Protein AF-A0A317YM45-F1 (afdb_monomer)

Structure (mmCIF, N/CA/C/O backbone):
data_AF-A0A317YM45-F1
#
_entry.id   AF-A0A317YM45-F1
#
loop_
_atom_site.group_PDB
_atom_site.id
_atom_site.type_symbol
_atom_site.label_atom_id
_atom_site.label_alt_id
_atom_site.label_comp_id
_atom_site.label_asym_id
_atom_site.label_entity_id
_atom_site.label_seq_id
_atom_site.pdbx_PDB_ins_code
_atom_site.Cartn_x
_atom_site.Cartn_y
_atom_site.Cartn_z
_atom_site.occupancy
_atom_site.B_iso_or_equiv
_atom_site.auth_seq_id
_atom_site.auth_comp_id
_atom_site.auth_asym_id
_atom_site.auth_atom_id
_atom_site.pdbx_PDB_model_num
ATOM 1 N N . ASP A 1 1 ? 46.246 -20.621 -44.121 1.00 39.88 1 ASP A N 1
ATOM 2 C CA . ASP A 1 1 ? 45.573 -19.350 -44.435 1.00 39.88 1 ASP A CA 1
ATOM 3 C C . ASP A 1 1 ? 44.090 -19.412 -44.162 1.00 39.88 1 ASP A C 1
ATOM 5 O O . ASP A 1 1 ? 43.441 -20.354 -44.594 1.00 39.88 1 ASP A O 1
ATOM 9 N N . GLY A 1 2 ? 43.583 -18.380 -43.485 1.00 44.31 2 GLY A N 1
ATOM 10 C CA . GLY A 1 2 ? 42.220 -17.898 -43.707 1.00 44.31 2 GLY A CA 1
ATOM 11 C C . GLY A 1 2 ? 41.174 -18.292 -42.673 1.00 44.31 2 GLY A C 1
ATOM 12 O O . GLY A 1 2 ? 40.315 -19.118 -42.949 1.00 44.31 2 GLY A O 1
ATOM 13 N N . ASN A 1 3 ? 41.213 -17.629 -41.517 1.00 46.03 3 ASN A N 1
ATOM 14 C CA . ASN A 1 3 ? 40.095 -17.505 -40.583 1.00 46.03 3 ASN A CA 1
ATOM 15 C C . ASN A 1 3 ? 38.780 -17.161 -41.306 1.00 46.03 3 ASN A C 1
ATOM 17 O O . ASN A 1 3 ? 38.717 -16.160 -42.016 1.00 46.03 3 ASN A O 1
ATOM 21 N N . ASN A 1 4 ? 37.710 -17.900 -41.016 1.00 44.69 4 ASN A N 1
ATOM 22 C CA . ASN A 1 4 ? 36.353 -17.363 -41.084 1.00 44.69 4 ASN A CA 1
ATOM 23 C C . ASN A 1 4 ? 35.598 -17.779 -39.818 1.00 44.69 4 ASN A C 1
ATOM 25 O O . ASN A 1 4 ? 34.786 -18.700 -39.815 1.00 44.69 4 ASN A O 1
ATOM 29 N N . LEU A 1 5 ? 35.951 -17.115 -38.715 1.00 51.38 5 LEU A N 1
ATOM 30 C CA . LEU A 1 5 ? 35.090 -17.001 -37.546 1.00 51.38 5 LEU A CA 1
ATOM 31 C C . LEU A 1 5 ? 33.906 -16.148 -38.000 1.00 51.38 5 LEU A C 1
ATOM 33 O O . LEU A 1 5 ? 33.996 -14.920 -38.006 1.00 51.38 5 LEU A O 1
ATOM 37 N N . THR A 1 6 ? 32.834 -16.790 -38.462 1.00 54.09 6 THR A N 1
ATOM 38 C CA . THR A 1 6 ? 31.566 -16.117 -38.734 1.00 54.09 6 THR A CA 1
ATOM 39 C C . THR A 1 6 ? 31.027 -15.601 -37.408 1.00 54.09 6 THR A C 1
ATOM 41 O O . THR A 1 6 ? 30.340 -16.317 -36.692 1.00 54.09 6 THR A O 1
ATOM 44 N N . VAL A 1 7 ? 31.475 -14.397 -37.058 1.00 49.22 7 VAL A N 1
ATOM 45 C CA . VAL A 1 7 ? 30.759 -13.326 -36.371 1.00 49.22 7 VAL A CA 1
ATOM 46 C C . VAL A 1 7 ? 29.496 -13.824 -35.660 1.00 49.22 7 VAL A C 1
ATOM 48 O O . VAL A 1 7 ? 28.383 -13.710 -36.166 1.00 49.22 7 VAL A O 1
ATOM 51 N N . ASP A 1 8 ? 29.696 -14.372 -34.466 1.00 50.00 8 ASP A N 1
ATOM 52 C CA . ASP A 1 8 ? 28.675 -14.416 -33.428 1.00 50.00 8 ASP A CA 1
ATOM 53 C C . ASP A 1 8 ? 28.586 -12.992 -32.865 1.00 50.00 8 ASP A C 1
ATOM 55 O O . ASP A 1 8 ? 29.306 -12.618 -31.937 1.00 50.00 8 ASP A O 1
ATOM 59 N N . GLN A 1 9 ? 27.806 -12.128 -33.524 1.00 51.19 9 GLN A N 1
ATOM 60 C CA . GLN A 1 9 ? 27.378 -10.883 -32.890 1.00 51.19 9 GLN A CA 1
ATOM 61 C C . GLN A 1 9 ? 26.348 -11.269 -31.839 1.00 51.19 9 GLN A C 1
ATOM 63 O O . GLN A 1 9 ? 25.144 -11.247 -32.095 1.00 51.19 9 GLN A O 1
ATOM 68 N N . GLY A 1 10 ? 26.851 -11.654 -30.667 1.00 49.34 10 GLY A N 1
ATOM 69 C CA . GLY A 1 10 ? 26.056 -11.774 -29.462 1.00 49.34 10 GLY A CA 1
ATOM 70 C C . GLY A 1 10 ? 25.264 -10.485 -29.289 1.00 49.34 10 GLY A C 1
ATOM 71 O O . GLY A 1 10 ? 25.823 -9.413 -29.056 1.00 49.34 10 GLY A O 1
ATOM 72 N N . PHE A 1 11 ? 23.951 -10.586 -29.461 1.00 53.84 11 PHE A N 1
ATOM 73 C CA . PHE A 1 11 ? 23.022 -9.552 -29.053 1.00 53.84 11 PHE A CA 1
ATOM 74 C C . PHE A 1 11 ? 23.164 -9.433 -27.536 1.00 53.84 11 PHE A C 1
ATOM 76 O O . PHE A 1 11 ? 22.633 -10.256 -26.793 1.00 53.84 11 PHE A O 1
ATOM 83 N N . TYR A 1 12 ? 23.926 -8.449 -27.063 1.00 49.62 12 TYR A N 1
ATOM 84 C CA . TYR A 1 12 ? 23.898 -8.069 -25.657 1.00 49.62 12 TYR A CA 1
ATOM 85 C C . TYR A 1 12 ? 22.518 -7.470 -25.395 1.00 49.62 12 TYR A C 1
ATOM 87 O O . TYR A 1 12 ? 22.285 -6.281 -25.599 1.00 49.62 12 TYR A O 1
ATOM 95 N N . GLN A 1 13 ? 21.576 -8.325 -25.015 1.00 48.12 13 GLN A N 1
ATOM 96 C CA . GLN A 1 13 ? 20.293 -7.920 -24.479 1.00 48.12 13 GLN A CA 1
ATOM 97 C C . GLN A 1 13 ? 20.598 -7.306 -23.111 1.00 48.12 13 GLN A C 1
ATOM 99 O O . GLN A 1 13 ? 20.762 -8.013 -22.122 1.00 48.12 13 GLN A O 1
ATOM 104 N N . THR A 1 14 ? 20.815 -5.991 -23.074 1.00 58.44 14 THR A N 1
ATOM 105 C CA . THR A 1 14 ? 20.962 -5.256 -21.819 1.00 58.44 14 THR A CA 1
ATOM 106 C C . THR A 1 14 ? 19.612 -5.323 -21.119 1.00 58.44 14 THR A C 1
ATOM 108 O O . THR A 1 14 ? 18.699 -4.578 -21.476 1.00 58.44 14 THR A O 1
ATOM 111 N N . GLU A 1 15 ? 19.443 -6.278 -20.205 1.00 72.12 15 GLU A N 1
ATOM 112 C CA . GLU A 1 15 ? 18.242 -6.336 -19.380 1.00 72.12 15 GLU A CA 1
ATOM 113 C C . GLU A 1 15 ? 18.143 -5.025 -18.601 1.00 72.12 15 GLU A C 1
ATOM 115 O O . GLU A 1 15 ? 19.091 -4.608 -17.933 1.00 72.12 15 GLU A O 1
ATOM 120 N N . THR A 1 16 ? 17.020 -4.328 -18.762 1.00 77.94 16 THR A N 1
ATOM 121 C CA . THR A 1 16 ? 16.709 -3.145 -17.962 1.00 77.94 16 THR A CA 1
ATOM 122 C C . THR A 1 16 ? 16.707 -3.562 -16.492 1.00 77.94 16 THR A C 1
ATOM 124 O O . THR A 1 16 ? 16.095 -4.592 -16.191 1.00 77.94 16 THR A O 1
ATOM 127 N N . PRO A 1 17 ? 17.356 -2.807 -15.588 1.00 89.50 17 PRO A N 1
ATOM 128 C CA . PRO A 1 17 ? 17.271 -3.085 -14.164 1.00 89.50 17 PRO A CA 1
ATOM 129 C C . PRO A 1 17 ? 15.812 -3.172 -13.711 1.00 89.50 17 PRO A C 1
ATOM 131 O O . PRO A 1 17 ? 14.924 -2.511 -14.261 1.00 89.50 17 PRO A O 1
ATOM 134 N N . THR A 1 18 ? 15.571 -4.024 -12.723 1.00 95.00 18 THR A N 1
ATOM 135 C CA . THR A 1 18 ? 14.247 -4.211 -12.142 1.00 95.00 18 THR A CA 1
ATOM 136 C C . THR A 1 18 ? 14.325 -4.190 -10.630 1.00 95.00 18 THR A C 1
ATOM 138 O O . THR A 1 18 ? 15.263 -4.768 -10.080 1.00 95.00 18 THR A O 1
ATOM 141 N N . HIS A 1 19 ? 13.300 -3.638 -9.992 1.00 97.19 19 HIS A N 1
ATOM 142 C CA . HIS A 1 19 ? 13.205 -3.473 -8.543 1.00 97.19 19 HIS A CA 1
ATOM 143 C C . HIS A 1 19 ? 11.857 -3.982 -8.034 1.00 97.19 19 HIS A C 1
ATOM 145 O O . HIS A 1 19 ? 10.906 -4.148 -8.807 1.00 97.19 19 HIS A O 1
ATOM 151 N N . ASN A 1 20 ? 11.778 -4.268 -6.741 1.00 97.69 20 ASN A N 1
ATOM 152 C CA . ASN A 1 20 ? 10.534 -4.637 -6.081 1.00 97.69 20 ASN A CA 1
ATOM 153 C C . ASN A 1 20 ? 9.846 -3.395 -5.513 1.00 97.69 20 ASN A C 1
ATOM 155 O O . ASN A 1 20 ? 10.515 -2.494 -5.011 1.00 97.69 20 ASN A O 1
ATOM 159 N N . VAL A 1 21 ? 8.516 -3.366 -5.577 1.00 97.81 21 VAL A N 1
ATOM 160 C CA . VAL A 1 21 ? 7.711 -2.252 -5.066 1.00 97.81 21 VAL A CA 1
ATOM 161 C C . VAL A 1 21 ? 6.545 -2.768 -4.236 1.00 97.81 21 VAL A C 1
ATOM 163 O O . VAL A 1 21 ? 5.813 -3.655 -4.689 1.00 97.81 21 VAL A O 1
ATOM 166 N N . GLY A 1 22 ? 6.337 -2.197 -3.055 1.00 93.69 22 GLY A N 1
ATOM 167 C CA . GLY A 1 22 ? 5.132 -2.434 -2.270 1.00 93.69 22 GLY A CA 1
ATOM 168 C C . GLY A 1 22 ? 5.271 -2.035 -0.808 1.00 93.69 22 GLY A C 1
ATOM 169 O O . GLY A 1 22 ? 6.086 -1.184 -0.483 1.00 93.69 22 GLY A O 1
ATOM 170 N N . ASP A 1 23 ? 4.449 -2.657 0.030 1.00 93.88 23 ASP A N 1
ATOM 171 C CA . ASP A 1 23 ? 4.820 -3.328 1.286 1.00 93.88 23 ASP A CA 1
ATOM 172 C C . ASP A 1 23 ? 3.513 -3.708 1.994 1.00 93.88 23 ASP A C 1
ATOM 174 O O . ASP A 1 23 ? 3.204 -4.898 2.093 1.00 93.88 23 ASP A O 1
ATOM 178 N N . LYS A 1 24 ? 2.664 -2.735 2.367 1.00 98.12 24 LYS A N 1
ATOM 179 C CA . LYS A 1 24 ? 1.554 -2.993 3.297 1.00 98.12 24 LYS A CA 1
ATOM 180 C C . LYS A 1 24 ? 0.275 -2.170 3.087 1.00 98.12 24 LYS A C 1
ATOM 182 O O . LYS A 1 24 ? 0.266 -0.980 2.790 1.00 98.12 24 LYS A O 1
ATOM 187 N N . VAL A 1 25 ? -0.859 -2.817 3.353 1.00 98.75 25 VAL A N 1
ATOM 188 C CA . VAL A 1 25 ? -2.162 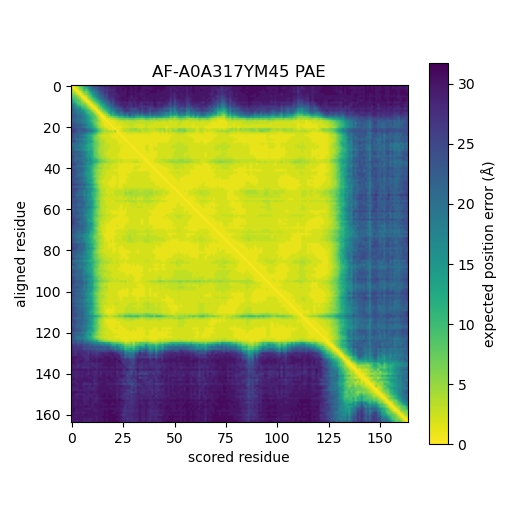-2.184 3.601 1.00 98.75 25 VAL A CA 1
ATOM 189 C C . VAL A 1 25 ? -2.612 -2.533 5.015 1.00 98.75 25 VAL A C 1
ATOM 191 O O . VAL A 1 25 ? -2.616 -3.711 5.383 1.00 98.75 25 VAL A O 1
ATOM 194 N N . TRP A 1 26 ? -2.997 -1.545 5.824 1.00 98.75 26 TRP A N 1
ATOM 195 C CA . TRP A 1 26 ? -3.305 -1.772 7.242 1.00 98.75 26 TRP A CA 1
ATOM 196 C C . TRP A 1 26 ? -4.558 -1.053 7.738 1.00 98.75 26 TRP A C 1
ATOM 198 O O . TRP A 1 26 ? -5.020 -0.075 7.149 1.00 98.75 26 TRP A O 1
ATOM 208 N N . GLU A 1 27 ? -5.118 -1.588 8.824 1.00 98.44 27 GLU A N 1
ATOM 209 C CA . GLU A 1 27 ? -6.204 -0.973 9.572 1.00 98.44 27 GLU A CA 1
ATOM 210 C C . GLU A 1 27 ? -5.621 -0.031 10.622 1.00 98.44 27 GLU A C 1
ATOM 212 O O . GLU A 1 27 ? -5.135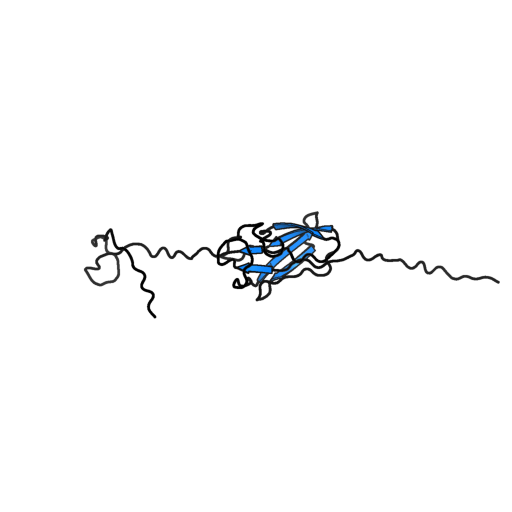 -0.473 11.660 1.00 98.44 27 GLU A O 1
ATOM 217 N N . ASP A 1 28 ? -5.692 1.260 10.328 1.00 98.44 28 ASP A N 1
ATOM 218 C CA . ASP A 1 28 ? -5.334 2.351 11.221 1.00 98.44 28 ASP A CA 1
ATOM 219 C C . ASP A 1 28 ? -6.409 2.470 12.317 1.00 98.44 28 ASP A C 1
ATOM 221 O O . ASP A 1 28 ? -7.543 2.912 12.090 1.00 98.44 28 ASP A O 1
ATOM 225 N N . LEU A 1 29 ? -6.079 1.990 13.513 1.00 96.56 29 LEU A N 1
ATOM 226 C CA . LEU A 1 29 ? -7.014 1.874 14.629 1.00 96.56 29 LEU A CA 1
ATOM 227 C C . LEU A 1 29 ? -7.189 3.200 15.365 1.00 96.56 29 LEU A C 1
ATOM 229 O O . LEU A 1 29 ? -8.222 3.413 16.012 1.00 96.56 29 LEU A O 1
ATOM 233 N N . ASN A 1 30 ? -6.182 4.070 15.307 1.00 96.19 30 ASN A N 1
ATOM 234 C CA . ASN A 1 30 ? -6.146 5.325 16.050 1.00 96.19 30 ASN A CA 1
ATOM 235 C C . ASN A 1 30 ? -6.395 6.563 15.152 1.00 96.19 30 ASN A C 1
ATOM 237 O O . ASN A 1 30 ? -6.655 7.652 15.673 1.00 96.19 30 ASN A O 1
ATOM 241 N N . LYS A 1 31 ? -6.445 6.361 13.830 1.00 97.31 31 LYS A N 1
ATOM 242 C CA . LYS A 1 31 ? -6.666 7.337 12.753 1.00 97.31 31 LYS A CA 1
ATOM 243 C C . LYS A 1 31 ? -5.557 8.381 12.607 1.00 97.31 31 LYS A C 1
ATOM 245 O O . LYS A 1 31 ? -5.834 9.506 12.164 1.00 97.31 31 LYS A O 1
ATOM 250 N N . ASP A 1 32 ? -4.336 8.065 13.021 1.00 98.00 32 ASP A N 1
ATOM 251 C CA . ASP A 1 32 ? -3.214 9.003 12.973 1.00 98.00 32 ASP A CA 1
ATOM 252 C C . ASP A 1 32 ? -2.415 8.956 11.663 1.00 98.00 32 ASP A C 1
ATOM 254 O O . ASP A 1 32 ? -1.611 9.854 11.415 1.00 98.00 32 ASP A O 1
ATOM 258 N N . GLY A 1 33 ? -2.695 7.985 10.790 1.00 98.25 33 GLY A N 1
ATOM 259 C CA . GLY A 1 33 ? -2.039 7.815 9.498 1.00 98.25 33 GLY A CA 1
ATOM 260 C C . GLY A 1 33 ? -0.631 7.232 9.560 1.00 98.25 33 GLY A C 1
ATOM 261 O O . GLY A 1 33 ? 0.084 7.291 8.557 1.00 98.25 33 GLY A O 1
ATOM 262 N N . ILE A 1 34 ? -0.235 6.690 10.711 1.00 98.50 34 ILE A N 1
ATOM 263 C CA . ILE A 1 34 ? 1.052 6.053 10.964 1.00 98.50 34 ILE A CA 1
ATOM 264 C C . ILE A 1 34 ? 0.805 4.568 11.207 1.00 98.50 34 ILE A C 1
ATOM 266 O O . ILE A 1 34 ? -0.135 4.167 11.876 1.00 98.50 34 ILE A O 1
ATOM 270 N N . GLN A 1 35 ? 1.671 3.730 10.658 1.00 98.00 35 GLN A N 1
ATOM 271 C CA . GLN A 1 35 ? 1.605 2.297 10.851 1.00 98.00 35 GLN A CA 1
ATOM 272 C C . GLN A 1 35 ? 2.162 1.894 12.224 1.00 98.00 35 GLN A C 1
ATOM 274 O O . GLN A 1 35 ? 3.379 1.787 12.413 1.00 98.00 35 GLN A O 1
ATOM 279 N N . ASP A 1 36 ? 1.267 1.608 13.168 1.00 98.12 36 ASP A N 1
ATOM 280 C CA . ASP A 1 36 ? 1.630 1.180 14.518 1.00 98.12 36 ASP A CA 1
ATOM 281 C C . ASP A 1 36 ? 1.797 -0.347 14.649 1.00 98.12 36 ASP A C 1
ATOM 283 O O . ASP A 1 36 ? 1.221 -1.159 13.922 1.00 98.12 36 ASP A O 1
ATOM 287 N N . GLN A 1 37 ? 2.574 -0.786 15.647 1.00 95.56 37 GLN A N 1
ATOM 288 C CA . GLN A 1 37 ? 2.885 -2.209 15.859 1.00 95.56 37 GLN A CA 1
ATOM 289 C C . GLN A 1 37 ? 1.646 -3.075 16.165 1.00 95.56 37 GLN A C 1
ATOM 291 O O . GLN A 1 37 ? 1.643 -4.278 15.897 1.00 95.56 37 GLN A O 1
ATOM 296 N N . ASN A 1 38 ? 0.616 -2.492 16.777 1.00 94.00 38 ASN A N 1
ATOM 297 C CA . ASN A 1 38 ? -0.623 -3.175 17.156 1.00 94.00 38 ASN A CA 1
ATOM 298 C C . ASN A 1 38 ? -1.715 -3.098 16.081 1.00 94.00 38 ASN A C 1
ATOM 300 O O . ASN A 1 38 ? -2.833 -3.552 16.335 1.00 94.00 38 ASN A O 1
ATOM 304 N N . GLU A 1 39 ? -1.412 -2.536 14.914 1.00 97.88 39 GLU A N 1
ATOM 305 C CA . GLU A 1 39 ? -2.378 -2.363 13.840 1.00 97.88 39 GLU A CA 1
ATOM 306 C C . GLU A 1 39 ? -2.332 -3.529 12.853 1.00 97.88 39 GLU A C 1
ATOM 308 O O . GLU A 1 39 ? -1.268 -3.859 12.307 1.00 97.88 39 GLU A O 1
ATOM 313 N N . PRO A 1 40 ? -3.471 -4.211 12.636 1.00 97.81 40 PRO A N 1
ATOM 314 C CA . PRO A 1 40 ? -3.508 -5.372 11.770 1.00 97.81 40 PRO A CA 1
ATOM 315 C C . PRO A 1 40 ? -3.437 -4.954 10.300 1.00 97.81 40 PRO A C 1
ATOM 317 O O . PRO A 1 40 ? -3.884 -3.880 9.908 1.00 97.81 40 PRO A O 1
ATOM 320 N N . GLY A 1 41 ? -2.903 -5.838 9.461 1.00 98.25 41 GLY A N 1
ATOM 321 C CA . GLY A 1 41 ? -3.029 -5.689 8.016 1.00 98.25 41 GLY A CA 1
ATOM 322 C C . GLY A 1 41 ? -4.452 -5.954 7.526 1.00 98.25 41 GLY A C 1
ATOM 323 O O . GLY A 1 41 ? -5.215 -6.665 8.183 1.00 98.25 41 GLY A O 1
ATOM 324 N N . ILE A 1 42 ? -4.793 -5.424 6.352 1.00 98.44 42 ILE A N 1
ATOM 325 C CA . ILE A 1 42 ? -6.078 -5.693 5.696 1.00 98.44 42 ILE A CA 1
ATOM 326 C C . ILE A 1 42 ? -5.847 -6.639 4.525 1.00 98.44 42 ILE A C 1
ATOM 328 O O . ILE A 1 42 ? -5.155 -6.304 3.564 1.00 98.44 42 ILE A O 1
ATOM 332 N N . ALA A 1 43 ? -6.455 -7.816 4.602 1.00 98.44 43 ALA A N 1
ATOM 333 C CA . ALA A 1 43 ? -6.376 -8.834 3.567 1.00 98.44 43 ALA A CA 1
ATOM 334 C C . ALA A 1 43 ? -7.314 -8.556 2.392 1.00 98.44 43 ALA A C 1
ATOM 336 O O . ALA A 1 43 ? -8.341 -7.892 2.537 1.00 98.44 43 ALA A O 1
ATOM 337 N N . ASN A 1 44 ? -7.014 -9.174 1.251 1.00 98.25 44 ASN A N 1
ATOM 338 C CA . ASN A 1 44 ? -7.852 -9.161 0.054 1.00 98.25 44 ASN A CA 1
ATOM 339 C C . ASN A 1 44 ? -8.067 -7.776 -0.583 1.00 98.25 44 ASN A C 1
ATOM 341 O O . ASN A 1 44 ? -9.013 -7.588 -1.346 1.00 98.25 44 ASN A O 1
ATOM 345 N N . VAL A 1 45 ? -7.178 -6.819 -0.320 1.00 98.62 45 VAL A N 1
ATOM 346 C CA . VAL A 1 45 ? -7.197 -5.496 -0.951 1.00 98.62 45 VAL A CA 1
ATOM 347 C C . VAL A 1 45 ? -6.521 -5.580 -2.307 1.00 98.62 45 VAL A C 1
ATOM 349 O O . VAL A 1 45 ? -5.385 -6.043 -2.414 1.00 98.62 45 VAL A O 1
ATOM 352 N N . LYS A 1 46 ? -7.216 -5.146 -3.359 1.00 98.75 46 LYS A N 1
ATOM 353 C CA . LYS A 1 46 ? -6.648 -5.090 -4.703 1.00 98.75 46 LYS A CA 1
ATOM 354 C C . LYS A 1 46 ? -5.713 -3.890 -4.828 1.00 98.75 46 LYS A C 1
ATOM 356 O O . LYS A 1 46 ? -6.114 -2.754 -4.583 1.00 98.75 46 LYS A O 1
ATOM 361 N N . VAL A 1 47 ? -4.497 -4.150 -5.294 1.00 98.75 47 VAL A N 1
ATOM 362 C CA . VAL A 1 47 ? -3.487 -3.137 -5.602 1.00 98.75 47 VAL A CA 1
ATOM 363 C C . VAL A 1 47 ? -3.137 -3.231 -7.081 1.00 98.75 47 VAL A C 1
ATOM 365 O O . VAL A 1 47 ? -2.862 -4.318 -7.590 1.00 98.75 47 VAL A O 1
ATOM 368 N N . THR A 1 48 ? -3.179 -2.110 -7.793 1.00 98.81 48 THR A N 1
ATOM 369 C CA . THR A 1 48 ? -2.983 -2.052 -9.248 1.00 98.81 48 THR A CA 1
ATOM 370 C C . THR A 1 48 ? -1.779 -1.183 -9.575 1.00 98.81 48 THR A C 1
ATOM 372 O O . THR A 1 48 ? -1.726 -0.037 -9.145 1.00 98.81 48 THR A O 1
ATOM 375 N N . LEU A 1 49 ? -0.846 -1.710 -10.368 1.00 98.75 49 LEU A N 1
ATOM 376 C CA . LEU A 1 49 ? 0.285 -0.958 -10.907 1.00 98.75 49 LEU A CA 1
ATOM 377 C C . LEU A 1 49 ? -0.038 -0.525 -12.340 1.00 98.75 49 LEU A C 1
ATOM 379 O O . LEU A 1 49 ? -0.365 -1.366 -13.186 1.00 98.75 49 LEU A O 1
ATOM 383 N N . LYS A 1 50 ? 0.066 0.773 -12.621 1.00 98.75 50 LYS A N 1
ATOM 384 C CA . LYS A 1 50 ? -0.135 1.360 -13.950 1.00 98.75 50 LYS A CA 1
ATOM 385 C C . LYS A 1 50 ? 1.127 2.045 -14.445 1.00 98.75 50 LYS A C 1
ATOM 387 O O . LYS A 1 50 ? 1.814 2.679 -13.652 1.00 98.75 50 LYS A O 1
ATOM 392 N N . ASP A 1 51 ? 1.416 1.927 -15.735 1.00 98.06 51 ASP A N 1
ATOM 393 C CA . ASP A 1 51 ? 2.500 2.679 -16.377 1.00 98.06 51 ASP A CA 1
ATOM 394 C C . ASP A 1 51 ? 2.155 4.176 -16.514 1.00 98.06 51 ASP A C 1
ATOM 396 O O . ASP A 1 51 ? 1.047 4.614 -16.187 1.00 98.06 51 ASP A O 1
ATOM 400 N N . ALA A 1 52 ? 3.109 4.970 -17.004 1.00 96.25 52 ALA A N 1
ATOM 401 C CA . ALA A 1 52 ? 2.948 6.409 -17.227 1.00 96.25 52 ALA A CA 1
ATOM 402 C C . ALA A 1 52 ? 1.818 6.777 -18.214 1.00 96.25 52 ALA A C 1
ATOM 404 O O . ALA A 1 52 ? 1.284 7.885 -18.150 1.00 96.25 52 ALA A O 1
ATOM 405 N N . ASP A 1 53 ? 1.426 5.855 -19.099 1.00 97.06 53 ASP A N 1
ATOM 406 C CA . ASP A 1 53 ? 0.312 6.032 -20.039 1.00 97.06 53 ASP A CA 1
ATOM 407 C C . ASP A 1 53 ? -1.047 5.655 -19.408 1.00 97.06 53 ASP A C 1
ATOM 409 O O . ASP A 1 53 ? -2.103 5.834 -20.023 1.00 97.06 53 ASP A O 1
ATOM 413 N N . GLY A 1 54 ? -1.043 5.150 -18.170 1.00 96.81 54 GLY A N 1
ATOM 414 C CA . GLY A 1 54 ? -2.225 4.730 -17.424 1.00 96.81 54 GLY A CA 1
ATOM 415 C C . GLY A 1 54 ? -2.691 3.304 -17.732 1.00 96.81 54 GLY A C 1
ATOM 416 O O . GLY A 1 54 ? -3.777 2.913 -17.287 1.00 96.81 54 GLY A O 1
ATOM 417 N N . ASN A 1 55 ? -1.909 2.508 -18.467 1.00 98.19 55 ASN A N 1
ATOM 418 C CA . ASN A 1 55 ? -2.236 1.108 -18.722 1.00 98.19 55 ASN A CA 1
ATOM 419 C C . ASN A 1 55 ? -1.918 0.261 -17.493 1.00 98.19 55 ASN A C 1
ATOM 421 O O . ASN A 1 55 ? -0.885 0.435 -16.854 1.00 98.19 55 ASN A O 1
ATOM 425 N N . VAL A 1 56 ? -2.780 -0.709 -17.190 1.00 98.44 56 VAL A N 1
ATOM 426 C CA . VAL A 1 56 ? -2.517 -1.677 -16.118 1.00 98.44 56 VAL A CA 1
ATOM 427 C C . VAL A 1 56 ? -1.388 -2.611 -16.543 1.00 98.44 56 VAL A C 1
ATOM 429 O O . VAL A 1 56 ? -1.518 -3.336 -17.529 1.00 98.44 56 VAL A O 1
ATOM 432 N N . VAL A 1 57 ? -0.309 -2.609 -15.766 1.00 97.75 57 VAL A N 1
ATOM 433 C CA . VAL A 1 57 ? 0.868 -3.462 -15.968 1.00 97.75 57 VAL A CA 1
ATOM 434 C C . VAL A 1 57 ? 0.750 -4.737 -15.143 1.00 97.75 57 VAL A C 1
ATOM 436 O O . VAL A 1 57 ? 1.046 -5.821 -15.641 1.00 97.75 57 VAL A O 1
ATOM 439 N N . ASP A 1 58 ? 0.294 -4.618 -13.894 1.00 98.38 58 ASP A N 1
ATOM 440 C CA . ASP A 1 58 ? 0.119 -5.754 -12.991 1.00 98.38 58 ASP A CA 1
ATOM 441 C C . ASP A 1 58 ? -0.945 -5.461 -11.916 1.00 98.38 58 ASP A C 1
ATOM 443 O O . ASP A 1 58 ? -1.367 -4.322 -11.692 1.00 98.38 58 ASP A O 1
ATOM 447 N N . THR A 1 59 ? -1.415 -6.505 -11.243 1.00 98.38 59 THR A N 1
ATOM 448 C CA . THR A 1 59 ? -2.333 -6.428 -10.105 1.00 98.38 59 THR A CA 1
ATOM 449 C C . THR A 1 59 ? -1.923 -7.432 -9.032 1.00 98.38 59 THR A C 1
ATOM 451 O O . THR A 1 59 ? -1.557 -8.574 -9.319 1.00 98.38 59 THR A O 1
ATOM 454 N N . ARG A 1 60 ? -2.020 -7.018 -7.770 1.00 98.31 60 ARG A N 1
ATOM 455 C CA . ARG A 1 60 ? -1.833 -7.864 -6.592 1.00 98.31 60 ARG A CA 1
ATOM 456 C C . ARG A 1 60 ? -3.039 -7.776 -5.671 1.00 98.31 60 ARG A C 1
ATOM 458 O O . ARG A 1 60 ? -3.869 -6.876 -5.779 1.00 98.31 60 ARG A O 1
ATOM 465 N N . THR A 1 61 ? -3.120 -8.743 -4.773 1.00 98.31 61 THR A N 1
ATOM 466 C CA . THR A 1 61 ? -4.105 -8.787 -3.701 1.00 98.31 61 THR A CA 1
ATOM 467 C C . THR A 1 61 ? -3.348 -8.998 -2.402 1.00 98.31 61 THR A C 1
ATOM 469 O O . THR A 1 61 ? -2.479 -9.870 -2.359 1.00 98.31 61 THR A O 1
ATOM 472 N N . THR A 1 62 ? -3.637 -8.192 -1.383 1.00 98.69 62 THR A N 1
ATOM 473 C CA . THR A 1 62 ? -2.934 -8.285 -0.100 1.00 98.69 62 THR A CA 1
ATOM 474 C C . THR A 1 62 ? -3.210 -9.608 0.610 1.00 98.69 62 THR A C 1
ATOM 476 O O . THR A 1 62 ? -4.322 -10.143 0.552 1.00 98.69 62 THR A O 1
ATOM 479 N N . ASP A 1 63 ? -2.188 -10.137 1.284 1.00 98.56 63 ASP A N 1
ATOM 480 C CA . ASP A 1 63 ? -2.289 -11.356 2.090 1.00 98.56 63 ASP A CA 1
ATOM 481 C C . ASP A 1 63 ? -3.004 -11.123 3.440 1.00 98.56 63 ASP A C 1
ATOM 483 O O . ASP A 1 63 ? -3.406 -10.008 3.770 1.00 98.56 63 ASP A O 1
ATOM 487 N N . ASP A 1 64 ? -3.134 -12.171 4.261 1.00 97.75 64 ASP A N 1
ATOM 488 C CA . ASP A 1 64 ? -3.775 -12.112 5.590 1.00 97.75 64 ASP A CA 1
ATOM 489 C C . ASP A 1 64 ? -3.131 -11.109 6.568 1.00 97.75 64 ASP A C 1
ATOM 491 O O . ASP A 1 64 ? -3.719 -10.763 7.593 1.00 97.75 64 ASP A O 1
ATOM 495 N N . LYS A 1 65 ? -1.906 -10.665 6.282 1.00 97.88 65 LYS A N 1
ATOM 496 C CA . LYS A 1 65 ? -1.155 -9.675 7.059 1.00 97.88 65 LYS A CA 1
ATOM 497 C C . LYS A 1 65 ? -1.111 -8.312 6.368 1.00 97.88 65 LYS A C 1
ATOM 499 O O . LYS A 1 65 ? -0.413 -7.425 6.857 1.00 97.88 65 LYS A O 1
ATOM 504 N N . GLY A 1 66 ? -1.861 -8.133 5.283 1.00 98.56 66 GLY A N 1
ATOM 5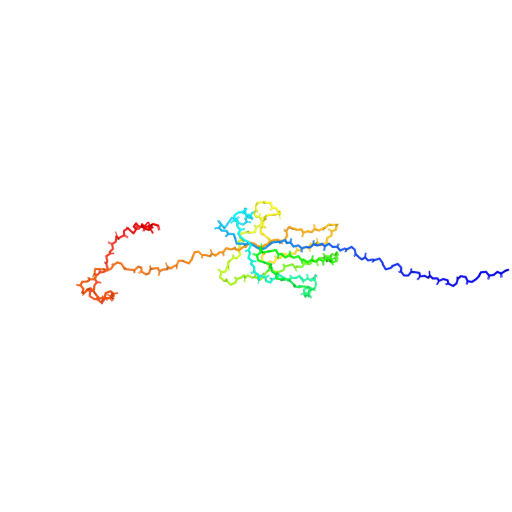05 C CA . GLY A 1 66 ? -1.931 -6.896 4.520 1.00 98.56 66 GLY A CA 1
ATOM 506 C C . GLY A 1 66 ? -0.768 -6.676 3.561 1.00 98.56 66 GLY A C 1
ATOM 507 O O . GLY A 1 66 ? -0.692 -5.601 2.974 1.00 98.56 66 GLY A O 1
ATOM 508 N N . ASN A 1 67 ? 0.127 -7.650 3.378 1.00 98.69 67 ASN A N 1
ATOM 509 C CA . ASN A 1 67 ? 1.312 -7.438 2.554 1.00 98.69 67 ASN A CA 1
ATOM 510 C C . ASN A 1 67 ? 1.005 -7.631 1.071 1.00 98.69 67 ASN A C 1
ATOM 512 O O . ASN A 1 67 ? 0.228 -8.515 0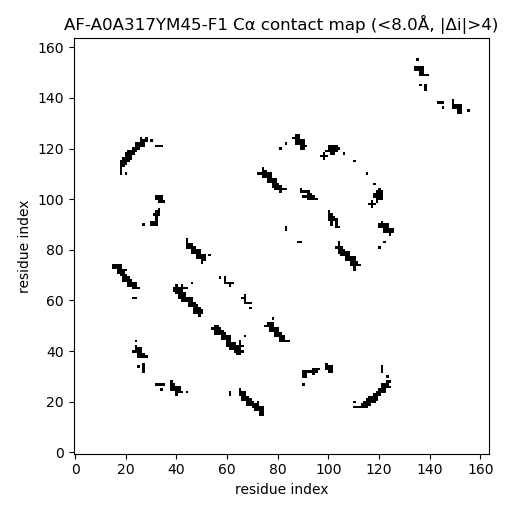.697 1.00 98.69 67 ASN A O 1
ATOM 516 N N . TYR A 1 68 ? 1.680 -6.862 0.222 1.00 98.62 68 TYR A N 1
ATOM 517 C CA . TYR A 1 68 ? 1.695 -7.056 -1.226 1.00 98.62 68 TYR A CA 1
ATOM 518 C C . TYR A 1 68 ? 3.081 -6.735 -1.791 1.00 98.62 68 TYR A C 1
ATOM 520 O O . TYR A 1 68 ? 3.836 -5.964 -1.207 1.00 98.62 68 TYR A O 1
ATOM 528 N N . LEU A 1 69 ? 3.416 -7.320 -2.944 1.00 98.56 69 LEU A N 1
ATOM 529 C CA . LEU A 1 69 ? 4.686 -7.044 -3.610 1.00 98.56 69 LEU A CA 1
ATOM 530 C C . LEU A 1 69 ? 4.554 -7.179 -5.129 1.00 98.56 69 LEU A C 1
ATOM 532 O O . LEU A 1 69 ? 4.108 -8.214 -5.645 1.00 98.56 69 LEU A O 1
ATOM 536 N N . PHE A 1 70 ? 4.972 -6.141 -5.846 1.00 98.50 70 PHE A N 1
ATOM 537 C CA . PHE A 1 70 ? 5.285 -6.223 -7.266 1.00 98.50 70 PHE A CA 1
ATOM 538 C C . PHE A 1 70 ? 6.767 -6.536 -7.410 1.00 98.50 70 PHE A C 1
ATOM 540 O O . PHE A 1 70 ? 7.619 -5.731 -7.048 1.00 98.50 70 PHE A O 1
ATOM 547 N N . GLU A 1 71 ? 7.077 -7.719 -7.925 1.00 97.31 71 GLU A N 1
ATOM 548 C CA . GLU A 1 71 ? 8.454 -8.145 -8.149 1.00 97.31 71 GLU A CA 1
ATOM 549 C C . GLU A 1 71 ? 8.906 -7.784 -9.564 1.00 97.31 71 GLU A C 1
ATOM 551 O O . GLU A 1 71 ? 8.129 -7.877 -10.517 1.00 97.31 71 GLU A O 1
ATOM 556 N N . LYS A 1 72 ? 10.196 -7.469 -9.716 1.00 95.56 72 LYS A N 1
ATOM 557 C CA . LYS A 1 72 ? 10.842 -7.250 -11.022 1.00 95.56 72 LYS A CA 1
ATOM 558 C C . LYS A 1 72 ? 10.170 -6.164 -11.878 1.00 95.56 72 LYS A C 1
ATOM 560 O O . LYS A 1 72 ? 10.064 -6.299 -13.102 1.00 95.56 72 LYS A O 1
ATOM 565 N N . VAL A 1 73 ? 9.757 -5.068 -11.252 1.00 96.81 73 VAL A N 1
ATOM 566 C CA . VAL A 1 73 ? 9.240 -3.890 -11.953 1.00 96.81 73 VAL A CA 1
ATOM 567 C C . VAL A 1 73 ? 10.404 -3.182 -12.637 1.00 96.81 73 VAL A C 1
ATOM 569 O O . VAL A 1 73 ? 11.403 -2.864 -11.996 1.00 96.81 73 VAL A O 1
ATOM 572 N N . LYS A 1 74 ? 10.309 -2.967 -13.951 1.00 96.06 74 LYS A N 1
ATOM 573 C CA . LYS A 1 74 ? 11.340 -2.239 -14.708 1.00 96.06 74 LYS A CA 1
ATOM 574 C C . LYS A 1 74 ? 11.396 -0.787 -14.267 1.00 96.06 74 LYS A C 1
ATOM 576 O O . LYS A 1 74 ? 10.351 -0.211 -13.977 1.00 96.06 74 LYS A O 1
ATOM 581 N N . GLU A 1 75 ? 12.583 -0.197 -14.330 1.00 96.06 75 GLU A N 1
ATOM 582 C CA . GLU A 1 75 ? 12.747 1.229 -14.046 1.00 96.06 75 GLU A CA 1
ATOM 583 C C . GLU A 1 75 ? 11.826 2.108 -14.908 1.00 96.06 75 GLU A C 1
ATOM 585 O O . GLU A 1 75 ? 11.661 1.863 -16.109 1.00 96.06 75 GLU A O 1
ATOM 590 N N . GLY A 1 76 ? 11.211 3.115 -14.286 1.00 96.06 76 GLY A N 1
ATOM 591 C CA . GLY A 1 76 ? 10.239 4.001 -14.927 1.00 96.06 76 GLY A CA 1
ATOM 592 C C . GLY A 1 76 ? 9.252 4.644 -13.953 1.00 96.06 76 GLY A C 1
ATOM 593 O O . GLY A 1 76 ? 9.250 4.352 -12.758 1.00 96.06 76 GLY A O 1
ATOM 594 N N . GLU A 1 77 ? 8.406 5.528 -14.478 1.00 98.06 77 GLU A N 1
ATOM 595 C CA . GLU A 1 77 ? 7.312 6.153 -13.729 1.00 98.06 77 GLU A CA 1
ATOM 596 C C . GLU A 1 77 ? 6.063 5.268 -13.753 1.00 98.06 77 GLU A C 1
ATOM 598 O O . GLU A 1 77 ? 5.649 4.780 -14.810 1.00 98.06 77 GLU A O 1
ATOM 603 N N . TYR A 1 78 ? 5.444 5.095 -12.587 1.00 98.56 78 TYR A N 1
ATOM 604 C CA . TYR A 1 78 ? 4.231 4.300 -12.422 1.00 98.56 78 TYR A CA 1
ATOM 605 C C . TYR A 1 78 ? 3.261 4.973 -11.462 1.00 98.56 78 TYR A C 1
ATOM 607 O O . TYR A 1 78 ? 3.644 5.776 -10.617 1.00 98.56 78 TYR A O 1
ATOM 615 N N . THR A 1 79 ? 1.991 4.594 -11.552 1.00 98.69 79 THR A N 1
ATOM 616 C CA . THR A 1 79 ? 0.993 4.884 -10.521 1.00 98.69 79 THR A CA 1
ATOM 617 C C . THR A 1 79 ? 0.578 3.590 -9.839 1.00 98.69 79 THR A C 1
ATOM 619 O O . THR A 1 79 ? 0.199 2.632 -10.515 1.00 98.69 79 THR A O 1
ATOM 622 N N . ILE A 1 80 ? 0.617 3.566 -8.509 1.00 98.62 80 ILE A N 1
ATOM 623 C CA . ILE A 1 80 ? 0.015 2.500 -7.705 1.00 98.62 80 ILE A CA 1
ATOM 624 C C . ILE A 1 80 ? -1.343 2.977 -7.201 1.00 98.62 80 ILE A C 1
ATOM 626 O O . ILE A 1 80 ? -1.453 4.069 -6.646 1.00 98.62 80 ILE A O 1
ATOM 630 N N . GLU A 1 81 ? -2.371 2.156 -7.403 1.00 98.75 81 GLU A N 1
ATOM 631 C CA . GLU A 1 81 ? -3.730 2.394 -6.920 1.00 98.75 81 GLU A CA 1
ATOM 632 C C . GLU A 1 81 ? -4.176 1.283 -5.970 1.00 98.75 81 GLU A C 1
ATOM 634 O O . GLU A 1 81 ? -4.105 0.097 -6.308 1.00 98.75 81 GLU A O 1
ATOM 639 N N . PHE A 1 82 ? -4.703 1.680 -4.817 1.00 98.75 82 PHE A N 1
ATOM 640 C CA . PHE A 1 82 ? -5.295 0.796 -3.821 1.00 98.75 82 PHE A CA 1
ATOM 641 C C . PHE A 1 82 ? -6.817 0.898 -3.882 1.00 98.75 82 PHE A C 1
ATOM 643 O O . PHE A 1 82 ? -7.385 1.992 -3.839 1.00 98.75 82 PHE A O 1
ATOM 650 N N . GLU A 1 83 ? -7.493 -0.244 -3.952 1.00 98.50 83 GLU A N 1
ATOM 651 C CA . GLU A 1 83 ? -8.940 -0.295 -3.775 1.00 98.50 83 GLU A CA 1
ATOM 652 C C . GLU A 1 83 ? -9.298 -0.028 -2.310 1.00 98.50 83 GLU A C 1
ATOM 654 O O . GLU A 1 83 ? -8.747 -0.656 -1.409 1.00 98.50 83 GLU A O 1
ATOM 659 N N . THR A 1 84 ? -10.240 0.883 -2.057 1.00 97.94 84 THR A N 1
ATOM 660 C CA . THR A 1 84 ? -10.763 1.092 -0.702 1.00 97.94 84 THR A CA 1
ATOM 661 C C . THR A 1 84 ? -11.574 -0.134 -0.275 1.00 97.94 84 THR A C 1
ATOM 663 O O . THR A 1 84 ? -12.597 -0.413 -0.909 1.00 97.94 84 THR A O 1
ATOM 666 N N . PRO A 1 85 ? -11.182 -0.849 0.796 1.00 96.38 85 PRO A N 1
ATOM 667 C CA . PRO A 1 85 ? -11.915 -2.026 1.248 1.00 96.38 85 PRO A CA 1
ATOM 668 C C . PRO A 1 85 ? -13.329 -1.658 1.717 1.00 96.38 85 PRO A C 1
ATOM 670 O O . PRO A 1 85 ? -13.570 -0.563 2.232 1.00 96.38 85 PRO A O 1
ATOM 673 N N . GLU A 1 86 ? -14.286 -2.573 1.570 1.00 92.19 86 GLU A N 1
ATOM 674 C CA . GLU A 1 86 ? -15.671 -2.306 1.964 1.00 92.19 86 GLU A CA 1
ATOM 675 C C . GLU A 1 86 ? -15.779 -1.979 3.464 1.00 92.19 86 GLU A C 1
ATOM 677 O O . GLU A 1 86 ? -15.269 -2.700 4.321 1.00 92.19 86 GLU A O 1
ATOM 682 N N . GLY A 1 87 ? -16.464 -0.878 3.789 1.00 91.31 87 GLY A N 1
ATOM 683 C CA . GLY A 1 87 ? -16.652 -0.425 5.171 1.00 91.31 87 GLY A CA 1
ATOM 684 C C . GLY A 1 87 ? -15.456 0.320 5.773 1.00 91.31 87 GLY A C 1
ATOM 685 O O . GLY A 1 87 ? -15.509 0.680 6.950 1.00 91.31 87 GLY A O 1
ATOM 686 N N . TYR A 1 88 ? -14.413 0.573 4.984 1.00 96.06 88 TYR A N 1
ATOM 687 C CA . TYR A 1 88 ? -13.248 1.349 5.385 1.00 96.06 88 TYR A CA 1
ATOM 688 C C . TYR A 1 88 ? -13.222 2.736 4.735 1.00 96.06 88 TYR A C 1
ATOM 690 O O . TYR A 1 88 ? -13.795 2.971 3.670 1.00 96.06 88 TYR A O 1
ATOM 698 N N . THR A 1 89 ? -12.490 3.644 5.374 1.00 97.12 89 THR A N 1
ATOM 699 C CA . THR A 1 89 ? -12.176 4.986 4.881 1.00 97.12 89 THR A CA 1
ATOM 700 C C . THR A 1 89 ? -10.655 5.157 4.852 1.00 97.12 89 THR A C 1
ATOM 702 O O . THR A 1 89 ? -10.007 4.764 5.823 1.00 97.12 89 THR A O 1
ATOM 705 N N . PRO A 1 90 ? -10.060 5.740 3.794 1.00 98.19 90 PRO A N 1
ATOM 706 C CA . PRO A 1 90 ? -8.629 6.044 3.777 1.00 98.19 90 PRO A CA 1
ATOM 707 C C . PRO A 1 90 ? -8.228 6.954 4.942 1.00 98.19 90 PRO A C 1
ATOM 709 O O . PRO A 1 90 ? -8.947 7.905 5.267 1.00 98.19 90 PRO A O 1
ATOM 712 N N . THR A 1 91 ? -7.082 6.669 5.557 1.00 98.25 91 THR A N 1
ATOM 713 C CA . THR A 1 91 ? -6.532 7.495 6.638 1.00 98.25 91 THR A CA 1
ATOM 714 C C . THR A 1 91 ? -5.774 8.728 6.121 1.00 98.25 91 THR A C 1
ATOM 716 O O . THR A 1 91 ? -5.738 9.010 4.922 1.00 98.25 91 THR A O 1
ATOM 719 N N . GLN A 1 92 ? -5.197 9.502 7.040 1.00 98.00 92 GLN A N 1
ATOM 720 C CA . GLN A 1 92 ? -4.343 10.648 6.749 1.00 98.00 92 GLN A CA 1
ATOM 721 C C . GLN A 1 92 ? -3.056 10.209 6.039 1.00 98.00 92 GLN A C 1
ATOM 723 O O . GLN A 1 92 ? -2.433 9.226 6.419 1.00 98.00 92 GLN A O 1
ATOM 728 N N . THR A 1 93 ? -2.628 10.963 5.029 1.00 98.25 93 THR A N 1
ATOM 729 C CA . THR A 1 93 ? -1.400 10.673 4.276 1.00 98.25 93 THR A CA 1
ATOM 730 C C . THR A 1 93 ? -0.207 11.462 4.808 1.00 98.25 93 THR A C 1
ATOM 732 O O . THR A 1 93 ? -0.390 12.563 5.344 1.00 98.25 93 THR A O 1
ATOM 735 N N . GLY A 1 94 ? 1.018 10.974 4.597 1.00 97.62 94 GLY A N 1
ATOM 736 C CA . GLY A 1 94 ? 2.227 11.762 4.868 1.00 97.62 94 GLY A CA 1
ATOM 737 C C . GLY A 1 94 ? 2.541 11.982 6.352 1.00 97.62 94 GLY A C 1
ATOM 738 O O . GLY A 1 94 ? 3.195 12.972 6.690 1.00 97.62 94 GLY A O 1
ATOM 739 N N . GLN A 1 95 ? 2.013 11.143 7.249 1.00 98.19 95 GLN A N 1
ATOM 740 C CA . GLN A 1 95 ? 2.190 11.278 8.697 1.00 98.19 95 GLN A CA 1
ATOM 741 C C . GLN A 1 95 ? 3.372 10.441 9.192 1.00 98.19 95 GLN A C 1
ATOM 743 O O . GLN A 1 95 ? 3.528 9.283 8.838 1.00 98.19 95 GLN A O 1
ATOM 748 N N . GLY A 1 96 ? 4.213 11.001 10.062 1.00 95.25 96 GLY A N 1
ATOM 749 C CA . GLY A 1 96 ? 5.355 10.263 10.607 1.00 95.25 96 GLY A CA 1
ATOM 750 C C . GLY A 1 96 ? 6.517 10.123 9.614 1.00 95.25 96 GLY A C 1
ATOM 751 O O . GLY A 1 96 ? 7.047 11.125 9.133 1.00 95.25 96 GLY A O 1
ATOM 752 N N . ARG A 1 97 ? 7.003 8.893 9.399 1.00 97.56 97 ARG A N 1
ATOM 753 C CA . ARG A 1 97 ? 8.144 8.590 8.512 1.00 97.56 97 ARG A CA 1
ATOM 754 C C . ARG A 1 97 ? 7.629 7.915 7.248 1.00 97.56 97 ARG A C 1
ATOM 756 O O . ARG A 1 97 ? 6.746 7.081 7.360 1.00 97.56 97 ARG A O 1
ATOM 763 N N . VAL A 1 98 ? 8.293 8.163 6.119 1.00 96.56 98 VAL A N 1
ATOM 764 C CA . VAL A 1 98 ? 7.960 7.575 4.804 1.00 96.56 98 VAL A CA 1
ATOM 765 C C . VAL A 1 98 ? 7.867 6.045 4.792 1.00 96.56 98 VAL A C 1
ATOM 767 O O . VAL A 1 98 ? 7.214 5.475 3.948 1.00 96.56 98 VAL A O 1
ATOM 770 N N . SER A 1 99 ? 8.535 5.350 5.715 1.00 96.44 99 SER A N 1
ATOM 771 C CA . SER A 1 99 ? 8.490 3.883 5.805 1.00 96.44 99 SER A CA 1
ATOM 772 C C . SER A 1 99 ? 7.302 3.351 6.616 1.00 96.44 99 SER A C 1
ATOM 774 O O . SER A 1 99 ? 7.323 2.200 7.036 1.00 96.44 99 SER A O 1
ATOM 776 N N . THR A 1 100 ? 6.405 4.233 7.047 1.00 97.38 100 THR A N 1
ATOM 777 C CA . THR A 1 100 ? 5.318 3.939 7.993 1.00 97.38 100 THR A CA 1
ATOM 778 C C . THR A 1 100 ? 4.109 4.843 7.775 1.00 97.38 100 THR A C 1
ATOM 780 O O . THR A 1 100 ? 3.160 4.753 8.545 1.00 97.38 100 THR A O 1
ATOM 783 N N . ASP A 1 101 ? 4.159 5.773 6.826 1.00 98.25 101 ASP A N 1
ATOM 784 C CA . ASP A 1 101 ? 3.047 6.668 6.550 1.00 98.25 101 ASP A CA 1
ATOM 785 C C . ASP A 1 101 ? 2.092 6.024 5.546 1.00 98.25 101 ASP A C 1
ATOM 787 O O . ASP A 1 101 ? 2.349 4.962 4.991 1.00 98.25 101 ASP A O 1
ATOM 791 N N . SER A 1 102 ? 0.936 6.648 5.339 1.00 98.44 102 SER A N 1
ATOM 792 C CA . SER A 1 102 ? 0.049 6.273 4.239 1.00 98.44 102 SER A CA 1
ATOM 793 C C . SER A 1 102 ? 0.364 7.128 3.017 1.00 98.44 102 SER A C 1
ATOM 795 O O . SER A 1 102 ? 0.362 8.363 3.104 1.00 98.44 102 SER A O 1
ATOM 797 N N . ASN A 1 103 ? 0.531 6.500 1.853 1.00 98.56 103 ASN A N 1
ATOM 798 C CA . ASN A 1 103 ? 0.627 7.197 0.568 1.00 98.56 103 ASN A CA 1
ATOM 799 C C . ASN A 1 103 ? -0.765 7.481 -0.035 1.00 98.56 103 ASN A C 1
ATOM 801 O O . ASN A 1 103 ? -0.880 8.153 -1.065 1.00 98.56 103 ASN A O 1
ATOM 805 N N . GLY A 1 104 ? -1.833 7.013 0.623 1.00 97.94 104 GLY A N 1
ATOM 806 C CA . GLY A 1 104 ? -3.220 7.156 0.186 1.00 97.94 104 GLY A CA 1
ATOM 807 C C . GLY A 1 104 ? -3.650 6.060 -0.788 1.00 97.94 104 GLY A C 1
ATOM 808 O O . GLY A 1 104 ? -3.045 4.996 -0.867 1.00 97.94 104 GLY A O 1
ATOM 809 N N . THR A 1 105 ? -4.740 6.291 -1.522 1.00 98.38 105 THR A N 1
ATOM 810 C CA . THR A 1 105 ? -5.294 5.296 -2.460 1.00 98.38 105 THR A CA 1
ATOM 811 C C . THR A 1 105 ? -4.705 5.378 -3.866 1.00 98.38 105 THR A C 1
ATOM 813 O O . THR A 1 105 ? -5.005 4.528 -4.699 1.00 98.38 105 THR A O 1
ATOM 816 N N . SER A 1 106 ? -3.890 6.394 -4.154 1.00 98.25 106 SER A N 1
ATOM 817 C CA . SER A 1 106 ? -3.239 6.586 -5.448 1.00 98.25 106 SER A CA 1
ATOM 818 C C . SER A 1 106 ? -1.929 7.338 -5.258 1.00 98.25 106 SER A C 1
ATOM 820 O O . SER A 1 106 ? -1.928 8.434 -4.695 1.00 98.25 106 SER A O 1
ATOM 822 N N . SER A 1 107 ? -0.834 6.796 -5.783 1.00 97.31 107 SER A N 1
ATOM 823 C CA . SER A 1 107 ? 0.501 7.379 -5.617 1.00 97.31 107 SER A CA 1
ATOM 824 C C . SER A 1 107 ? 1.311 7.252 -6.901 1.00 97.31 107 SER A C 1
ATOM 826 O O . SER A 1 107 ? 1.405 6.167 -7.473 1.00 97.31 107 SER A O 1
ATOM 828 N N . LEU A 1 108 ? 1.887 8.367 -7.354 1.00 97.62 108 LEU A N 1
ATOM 829 C CA . LEU A 1 108 ? 2.866 8.382 -8.439 1.00 97.62 108 LEU A CA 1
ATOM 830 C C . LEU A 1 108 ? 4.239 8.042 -7.855 1.00 97.62 108 LEU A C 1
ATOM 832 O O . LEU A 1 108 ? 4.661 8.672 -6.885 1.00 97.62 108 LEU A O 1
ATOM 836 N N . ILE A 1 109 ? 4.921 7.076 -8.457 1.00 96.88 109 ILE A N 1
ATOM 837 C CA . ILE A 1 109 ? 6.231 6.595 -8.028 1.00 96.88 109 ILE A CA 1
ATOM 838 C C . ILE A 1 109 ? 7.211 6.589 -9.197 1.00 96.88 109 ILE A C 1
ATOM 840 O O . ILE A 1 109 ? 6.822 6.434 -10.358 1.00 96.88 109 ILE A O 1
ATOM 844 N N . LEU A 1 110 ? 8.492 6.714 -8.870 1.00 97.06 110 LEU A N 1
ATOM 845 C CA . LEU A 1 110 ? 9.594 6.499 -9.796 1.00 97.06 110 LEU A CA 1
ATOM 846 C C . LEU A 1 110 ? 10.363 5.267 -9.327 1.00 97.06 110 LEU A C 1
ATOM 848 O O . LEU A 1 110 ? 10.991 5.285 -8.274 1.00 97.06 110 LEU A O 1
ATOM 852 N N . VAL A 1 111 ? 10.294 4.196 -10.110 1.00 96.88 111 VAL A N 1
ATOM 853 C CA . VAL A 1 111 ? 11.042 2.968 -9.850 1.00 96.88 111 VAL A CA 1
ATOM 854 C C . VAL A 1 111 ? 12.440 3.153 -10.424 1.00 96.88 111 VAL A C 1
ATOM 856 O O . VAL A 1 111 ? 12.609 3.165 -11.642 1.00 96.88 111 VAL A O 1
ATOM 859 N N . GLU A 1 112 ? 13.440 3.323 -9.565 1.00 94.75 112 GLU A N 1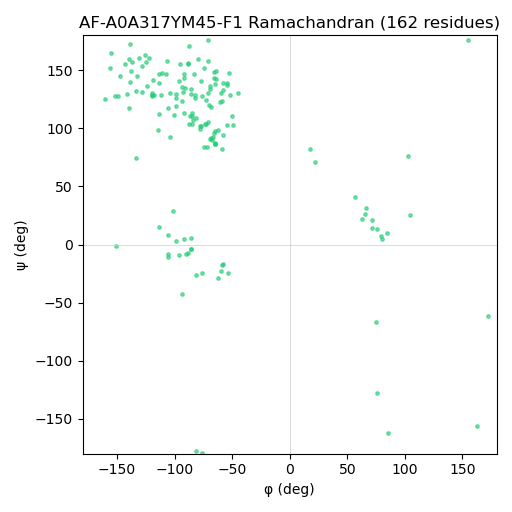
ATOM 860 C CA . GLU A 1 112 ? 14.842 3.463 -9.960 1.00 94.75 112 GLU A CA 1
ATOM 861 C C . GLU A 1 112 ? 15.795 3.067 -8.828 1.00 94.75 112 GLU A C 1
ATOM 863 O O . GLU A 1 112 ? 15.493 3.223 -7.645 1.00 94.75 112 GLU A O 1
ATOM 868 N N . GLY A 1 113 ? 16.993 2.600 -9.184 1.00 92.94 113 GLY A N 1
ATOM 869 C CA . GLY A 1 113 ? 18.083 2.400 -8.229 1.00 92.94 113 GLY A CA 1
ATOM 870 C C . GLY A 1 113 ? 17.944 1.173 -7.318 1.00 92.94 113 GLY A C 1
ATOM 871 O O . GLY A 1 113 ? 18.775 0.274 -7.427 1.00 92.94 113 GLY A O 1
ATOM 872 N N . ASN A 1 114 ? 16.963 1.143 -6.409 1.00 94.50 114 ASN A N 1
ATOM 873 C CA . ASN A 1 114 ? 16.731 0.048 -5.455 1.00 94.50 114 ASN A CA 1
ATOM 874 C C . ASN A 1 114 ? 15.232 -0.260 -5.302 1.00 94.50 114 ASN A C 1
ATOM 876 O O . ASN A 1 114 ? 14.383 0.491 -5.773 1.00 94.50 114 ASN A O 1
ATOM 880 N N . ASP A 1 115 ? 14.930 -1.341 -4.579 1.00 97.12 115 ASP A N 1
ATOM 881 C CA . ASP A 1 115 ? 13.578 -1.667 -4.120 1.00 97.12 115 ASP A CA 1
ATOM 882 C C . ASP A 1 115 ? 12.955 -0.507 -3.323 1.00 97.12 115 ASP A C 1
ATOM 884 O O . ASP A 1 115 ? 13.614 0.105 -2.475 1.00 97.12 115 ASP A O 1
ATOM 888 N N . ASP A 1 116 ? 11.668 -0.256 -3.567 1.00 97.19 116 ASP A N 1
ATOM 889 C CA . ASP A 1 116 ? 10.860 0.732 -2.855 1.00 97.19 116 ASP A CA 1
ATOM 890 C C . ASP A 1 116 ? 9.759 0.025 -2.059 1.00 97.19 116 ASP A C 1
ATOM 892 O O . ASP A 1 116 ? 8.719 -0.372 -2.589 1.00 97.19 116 ASP A O 1
ATOM 896 N N . LEU A 1 117 ? 10.025 -0.156 -0.767 1.00 97.31 117 LEU A N 1
ATOM 897 C CA . LEU A 1 117 ? 9.108 -0.779 0.187 1.00 97.31 117 LEU A CA 1
ATOM 898 C C . LEU A 1 117 ? 8.395 0.266 1.060 1.00 97.31 117 LEU A C 1
ATOM 900 O O . LEU A 1 117 ? 8.153 0.021 2.235 1.00 97.31 117 LEU A O 1
ATOM 904 N N . THR A 1 118 ? 8.195 1.479 0.534 1.00 97.12 118 THR A N 1
ATOM 905 C CA . THR A 1 118 ? 7.601 2.608 1.273 1.00 97.12 118 THR A CA 1
ATOM 906 C C . THR A 1 118 ? 6.241 3.024 0.723 1.00 97.12 118 THR A C 1
ATOM 908 O O . THR A 1 118 ? 5.772 4.132 0.979 1.00 97.12 118 THR A O 1
ATOM 911 N N . ILE A 1 119 ? 5.631 2.163 -0.101 1.00 98.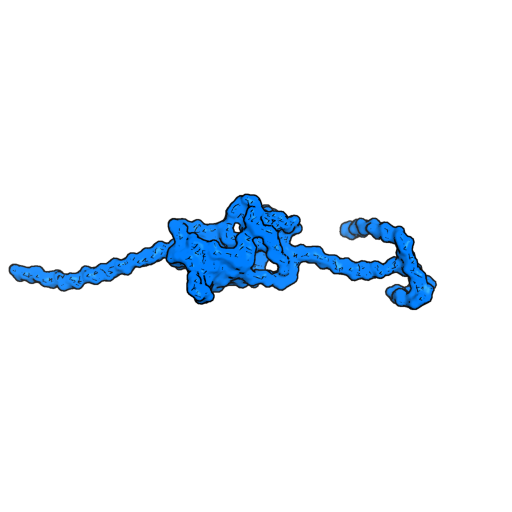19 119 ILE A N 1
ATOM 912 C CA . ILE A 1 119 ? 4.352 2.445 -0.746 1.00 98.19 119 ILE A CA 1
ATOM 913 C C . ILE A 1 119 ? 3.259 1.662 -0.032 1.00 98.19 119 ILE A C 1
ATOM 915 O O . ILE A 1 119 ? 2.944 0.521 -0.375 1.00 98.19 119 ILE A O 1
ATOM 919 N N . ASP A 1 120 ? 2.644 2.319 0.937 1.00 98.25 120 ASP A N 1
ATOM 920 C CA . ASP A 1 120 ? 1.669 1.757 1.849 1.00 98.25 120 ASP A CA 1
ATOM 921 C C . ASP A 1 120 ? 0.331 2.507 1.792 1.00 98.25 120 ASP A C 1
ATOM 923 O O . ASP A 1 120 ? 0.227 3.660 1.360 1.00 98.25 120 ASP A O 1
ATOM 927 N N . SER A 1 121 ? -0.737 1.856 2.257 1.00 98.69 121 SER A N 1
ATOM 928 C CA . SER A 1 121 ? -2.054 2.493 2.352 1.00 98.69 121 SER A CA 1
ATOM 929 C C . SER A 1 121 ? -2.783 2.119 3.638 1.00 98.69 121 SER A C 1
ATOM 931 O O . SER A 1 121 ? -3.091 0.953 3.893 1.00 98.69 121 SER A O 1
ATOM 933 N N . GLY A 1 122 ? -3.056 3.126 4.464 1.00 98.62 122 GLY A N 1
ATOM 934 C CA . GLY A 1 122 ? -3.776 2.972 5.724 1.00 98.62 122 GLY A CA 1
ATOM 935 C C . GLY A 1 122 ? -5.262 3.272 5.569 1.00 98.62 122 GLY A C 1
ATOM 936 O O . GLY A 1 122 ? -5.658 4.229 4.894 1.00 98.62 122 GLY A O 1
ATOM 937 N N . PHE A 1 123 ? -6.100 2.488 6.238 1.00 98.69 123 PHE A N 1
ATOM 938 C CA . PHE A 1 123 ? -7.544 2.687 6.260 1.00 98.69 123 PHE A CA 1
ATOM 939 C C . PHE A 1 123 ? -8.104 2.482 7.661 1.00 98.69 123 PHE A C 1
ATOM 941 O O . PHE A 1 123 ? -7.633 1.625 8.388 1.00 98.69 123 PHE A O 1
ATOM 948 N N . TYR A 1 124 ? -9.174 3.175 8.024 1.00 97.56 124 TYR A N 1
ATOM 949 C CA . TYR A 1 124 ? -9.851 2.976 9.305 1.00 97.56 124 TYR A CA 1
ATOM 950 C C . TYR A 1 124 ? -11.331 2.665 9.101 1.00 97.56 124 TYR A C 1
ATOM 952 O O . TYR A 1 124 ? -11.936 3.051 8.097 1.00 97.56 124 TYR A O 1
ATOM 960 N N . LYS A 1 125 ? -11.951 2.009 10.083 1.00 92.25 125 LYS A N 1
ATOM 961 C CA . LYS A 1 125 ? -13.412 1.919 10.166 1.00 92.25 125 LYS A CA 1
ATOM 962 C C . LYS A 1 125 ? -13.945 3.075 10.994 1.00 92.25 125 LYS A C 1
ATOM 964 O O . LYS A 1 125 ? -13.431 3.373 12.073 1.00 92.25 125 LYS A O 1
ATOM 969 N N . GLU A 1 126 ? -15.001 3.726 10.520 1.00 80.19 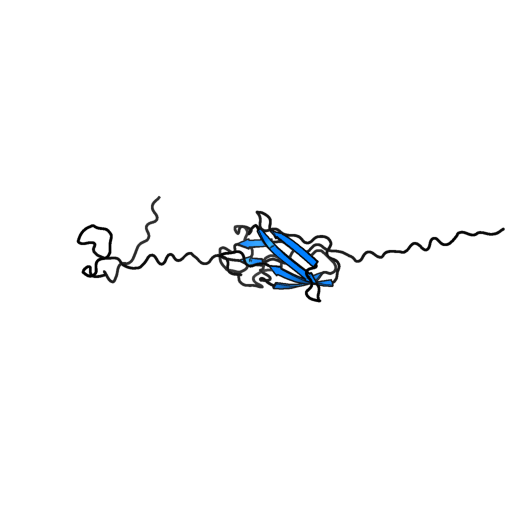126 GLU A N 1
ATOM 970 C CA . GLU A 1 126 ? -15.770 4.568 11.430 1.00 80.19 126 GLU A CA 1
ATOM 971 C C . GLU A 1 126 ? -16.392 3.685 12.515 1.00 80.19 126 GLU A C 1
ATOM 973 O O . GLU A 1 126 ? -16.824 2.565 12.211 1.00 80.19 126 GLU A O 1
ATOM 978 N N . PRO A 1 127 ? -16.465 4.148 13.778 1.00 68.69 127 PRO A N 1
ATOM 979 C CA . PRO A 1 127 ? -17.244 3.445 14.773 1.00 68.69 127 PRO A CA 1
ATOM 980 C C . PRO A 1 127 ? -18.628 3.242 14.180 1.00 68.69 127 PRO A C 1
ATOM 982 O O . PRO A 1 127 ? -19.255 4.204 13.718 1.00 68.69 127 PRO A O 1
ATOM 985 N N . VAL A 1 128 ? -19.116 2.001 14.207 1.00 57.91 128 VAL A N 1
ATOM 986 C CA . VAL A 1 128 ? -20.533 1.748 13.989 1.00 57.91 128 VAL A CA 1
ATOM 987 C C . VAL A 1 128 ? -21.226 2.408 15.167 1.00 57.91 128 VAL A C 1
ATOM 989 O O . VAL A 1 128 ? -21.458 1.804 16.217 1.00 57.91 128 VAL A O 1
ATOM 992 N N . THR A 1 129 ? -21.509 3.700 15.019 1.00 48.53 129 THR A N 1
ATOM 993 C CA . TH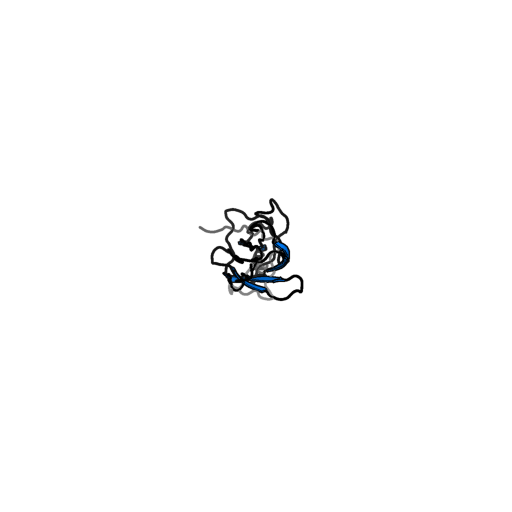R A 1 129 ? -22.510 4.368 15.815 1.00 48.53 129 THR A CA 1
ATOM 994 C C . THR A 1 129 ? -23.791 3.683 15.394 1.00 48.53 129 THR A C 1
ATOM 996 O O . THR A 1 129 ? -24.508 4.093 14.485 1.00 48.53 129 THR A O 1
ATOM 999 N N . HIS A 1 130 ? -24.087 2.579 16.076 1.00 48.41 130 HIS A N 1
ATOM 1000 C CA . HIS A 1 130 ? -25.458 2.285 16.383 1.00 48.41 130 HIS A CA 1
ATOM 1001 C C . HIS A 1 130 ? -25.945 3.603 16.968 1.00 48.41 130 HIS A C 1
ATOM 1003 O O . HIS A 1 130 ? -25.611 3.957 18.101 1.00 48.41 130 HIS A O 1
ATOM 1009 N N . LYS A 1 131 ? -26.687 4.378 16.177 1.00 47.56 131 LYS A N 1
ATOM 1010 C CA . LYS A 1 131 ? -27.737 5.181 16.764 1.00 47.56 131 LYS A CA 1
ATOM 1011 C C . LYS A 1 131 ? -28.630 4.147 17.433 1.00 47.56 131 LYS A C 1
ATOM 1013 O O . LYS A 1 131 ? -29.588 3.665 16.840 1.00 47.56 131 LYS A O 1
ATOM 1018 N N . VAL A 1 132 ? -28.242 3.726 18.637 1.00 49.47 132 VAL A N 1
ATOM 1019 C CA . VAL A 1 132 ? -29.193 3.275 19.628 1.00 49.47 132 VAL A CA 1
ATOM 1020 C C . VAL A 1 132 ? -30.116 4.468 19.692 1.00 49.47 132 VAL A C 1
ATOM 1022 O O . VAL A 1 132 ? -29.710 5.536 20.145 1.00 49.47 132 VAL A O 1
ATOM 1025 N N . GLY A 1 133 ? -31.275 4.336 19.056 1.00 46.97 133 GLY A N 1
ATOM 1026 C CA . GLY A 1 133 ? -32.325 5.319 19.161 1.00 46.97 133 GLY A CA 1
ATOM 1027 C C . GLY A 1 133 ? -32.653 5.430 20.638 1.00 46.97 133 GLY A C 1
ATOM 1028 O O . GLY A 1 133 ? -33.359 4.598 21.186 1.00 46.97 133 GLY A O 1
ATOM 1029 N N . ASP A 1 134 ? -32.029 6.384 21.316 1.00 54.16 134 ASP A N 1
ATOM 1030 C CA . ASP A 1 134 ? -32.697 7.601 21.739 1.00 54.16 134 ASP A CA 1
ATOM 1031 C C . ASP A 1 134 ? -34.214 7.458 21.806 1.00 54.16 134 ASP A C 1
ATOM 1033 O O . ASP A 1 134 ? -34.942 8.027 20.996 1.00 54.16 134 ASP A O 1
ATOM 1037 N N . LYS A 1 135 ? -34.677 6.705 22.797 1.00 51.47 135 LYS A N 1
ATOM 1038 C CA . LYS A 1 135 ? -35.662 7.185 23.760 1.00 51.47 135 LYS A CA 1
ATOM 1039 C C . LYS A 1 135 ? -35.600 6.283 24.979 1.00 51.47 135 LYS A C 1
ATOM 1041 O O . LYS A 1 135 ? -35.729 5.072 24.887 1.00 51.47 135 LYS A O 1
ATOM 1046 N N . VAL A 1 136 ? -35.401 6.895 26.136 1.00 51.91 136 VAL A N 1
ATOM 1047 C CA . VAL A 1 136 ? -35.862 6.300 27.385 1.00 51.91 136 VAL A CA 1
ATOM 1048 C C . VAL A 1 136 ? -37.319 6.733 27.507 1.00 51.91 136 VAL A C 1
ATOM 1050 O O . VAL A 1 136 ? -37.593 7.933 27.599 1.00 51.91 136 VAL A O 1
ATOM 1053 N N . TRP A 1 137 ? -38.244 5.783 27.427 1.00 57.62 137 TRP A N 1
ATOM 1054 C CA . TRP A 1 137 ? -39.650 5.990 27.762 1.00 57.62 137 TRP A CA 1
ATOM 1055 C C . TRP A 1 137 ? -39.969 5.204 29.035 1.00 57.62 137 TRP A C 1
ATOM 1057 O O . TRP A 1 137 ? -39.342 4.177 29.304 1.00 57.62 137 TRP A O 1
ATOM 1067 N N . ASP A 1 138 ? -40.889 5.719 29.850 1.00 50.50 138 ASP A N 1
ATOM 1068 C CA . ASP A 1 138 ? -41.496 4.908 30.902 1.00 50.50 138 ASP A CA 1
ATOM 1069 C C . ASP A 1 138 ? -42.468 3.950 30.217 1.00 50.50 138 ASP A C 1
ATOM 1071 O O . ASP A 1 138 ? -43.544 4.365 29.792 1.00 50.50 138 ASP A O 1
ATOM 1075 N N . ASP A 1 139 ? -42.058 2.689 30.098 1.00 50.06 139 ASP A N 1
ATOM 1076 C CA . ASP A 1 139 ? -42.909 1.596 29.640 1.00 50.06 139 ASP A CA 1
ATOM 1077 C C . ASP A 1 139 ? -43.972 1.316 30.720 1.00 50.06 139 ASP A C 1
ATOM 1079 O O . ASP A 1 139 ? -43.751 0.593 31.703 1.00 50.06 139 ASP A O 1
ATOM 1083 N N . LEU A 1 140 ? -45.113 1.995 30.589 1.00 58.88 140 LEU A N 1
ATOM 1084 C CA . LEU A 1 140 ? -46.196 1.978 31.575 1.00 58.88 140 LEU A CA 1
ATOM 1085 C C . LEU A 1 140 ? -46.996 0.677 31.499 1.00 58.88 140 LEU A C 1
ATOM 1087 O O . LEU A 1 140 ? -47.622 0.277 32.489 1.00 58.88 140 LEU A O 1
ATOM 1091 N N . ASN A 1 141 ? -46.984 0.022 30.339 1.00 63.47 141 ASN A N 1
ATOM 1092 C CA . ASN A 1 141 ? -47.790 -1.159 30.053 1.00 63.47 141 ASN A CA 1
ATOM 1093 C C . ASN A 1 141 ? -46.966 -2.474 30.046 1.00 63.47 141 ASN A C 1
ATOM 1095 O O . ASN A 1 141 ? -47.554 -3.554 30.139 1.00 63.47 141 ASN A O 1
ATOM 1099 N N . LYS A 1 142 ? -45.630 -2.375 30.082 1.00 63.94 142 LYS A N 1
ATOM 1100 C CA . LYS A 1 142 ? -44.618 -3.446 30.079 1.00 63.94 142 LYS A CA 1
ATOM 1101 C C . LYS A 1 142 ? -44.551 -4.272 28.795 1.00 63.94 142 LYS A C 1
ATOM 1103 O O . LYS A 1 142 ? -44.260 -5.472 28.873 1.00 63.94 142 LYS A O 1
ATOM 1108 N N . ASP A 1 143 ? -44.845 -3.687 27.643 1.00 67.38 143 ASP A N 1
ATOM 1109 C CA . ASP A 1 143 ? -44.838 -4.400 26.362 1.00 67.38 143 ASP A CA 1
ATOM 1110 C C . ASP A 1 143 ? -43.529 -4.256 25.562 1.00 67.38 143 ASP A C 1
ATOM 1112 O O . ASP A 1 143 ? -43.313 -5.004 24.603 1.00 67.38 143 ASP A O 1
ATOM 1116 N N . GLY A 1 144 ? -42.620 -3.372 25.988 1.00 58.31 144 GLY A N 1
ATOM 1117 C CA . GLY A 1 144 ? -41.341 -3.128 25.324 1.00 58.31 144 GLY A CA 1
ATOM 1118 C C . GLY A 1 144 ? -41.438 -2.391 23.982 1.00 58.31 144 GLY A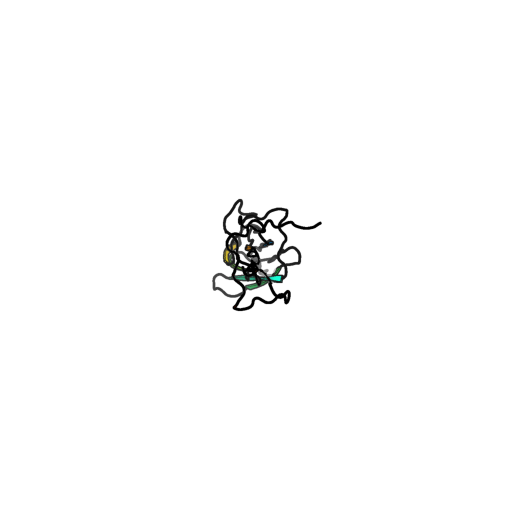 C 1
ATOM 1119 O O . GLY A 1 144 ? -40.455 -2.374 23.235 1.00 58.31 144 GLY A O 1
ATOM 1120 N N . ILE A 1 145 ? -42.584 -1.792 23.660 1.00 62.38 145 ILE A N 1
ATOM 1121 C CA . ILE A 1 145 ? -42.831 -0.964 22.477 1.00 62.38 145 ILE A CA 1
ATOM 1122 C C . ILE A 1 145 ? -43.082 0.473 22.951 1.00 62.38 145 ILE A C 1
ATOM 1124 O O . ILE A 1 145 ? -43.589 0.702 24.038 1.00 62.38 145 ILE A O 1
ATOM 1128 N N . GLN A 1 146 ? -42.667 1.465 22.161 1.00 56.53 146 GLN A N 1
ATOM 1129 C CA . GLN A 1 146 ? -42.963 2.860 22.475 1.00 56.53 146 GLN A CA 1
ATOM 1130 C C . GLN A 1 146 ? -44.336 3.238 21.902 1.00 56.53 146 GLN A C 1
ATOM 1132 O O . GLN A 1 146 ? -44.469 3.373 20.682 1.00 56.53 146 GLN A O 1
ATOM 1137 N N . ASP A 1 147 ? -45.321 3.464 22.768 1.00 62.91 147 ASP A N 1
ATOM 1138 C CA . ASP A 1 147 ? -46.660 3.910 22.368 1.00 62.91 147 ASP A CA 1
ATOM 1139 C C . ASP A 1 147 ? -46.772 5.446 22.289 1.00 62.91 147 ASP A C 1
ATOM 1141 O O . ASP A 1 147 ? -46.072 6.193 22.978 1.00 62.91 147 ASP A O 1
ATOM 1145 N N . ASP A 1 148 ? -47.722 5.949 21.489 1.00 61.88 148 ASP A N 1
ATOM 1146 C CA . ASP A 1 148 ? -47.986 7.393 21.309 1.00 61.88 148 ASP A CA 1
ATOM 1147 C C . ASP A 1 148 ? -48.351 8.128 22.619 1.00 61.88 148 ASP A C 1
ATOM 1149 O O . ASP A 1 148 ? -48.272 9.357 22.691 1.00 61.88 148 ASP A O 1
ATOM 1153 N N . ASN A 1 149 ? -48.739 7.386 23.663 1.00 58.16 149 ASN A N 1
ATOM 1154 C CA . ASN A 1 149 ? -49.152 7.921 24.962 1.00 58.16 149 ASN A CA 1
ATOM 1155 C C . ASN A 1 149 ? -48.044 7.894 26.031 1.00 58.16 149 ASN A C 1
ATOM 1157 O O . ASN A 1 149 ? -48.303 8.283 27.172 1.00 58.16 149 ASN A O 1
ATOM 1161 N N . GLU A 1 150 ? -46.829 7.462 25.691 1.00 62.22 150 GLU A N 1
ATOM 1162 C CA . GLU A 1 150 ? -45.720 7.356 26.642 1.00 62.22 150 GLU A CA 1
ATOM 1163 C C . GLU A 1 150 ? -44.760 8.551 26.504 1.00 62.22 150 GLU A C 1
ATOM 1165 O O . GLU A 1 150 ? -44.082 8.710 25.480 1.00 62.22 150 GLU A O 1
ATOM 1170 N N . PRO A 1 151 ? -44.698 9.445 27.511 1.00 53.19 151 PRO A N 1
ATOM 1171 C CA . PRO A 1 151 ? -43.858 10.631 27.436 1.00 53.19 151 PRO A CA 1
ATOM 1172 C C . PRO A 1 151 ? -42.372 10.253 27.496 1.00 53.19 151 PRO A C 1
ATOM 1174 O O . PRO A 1 151 ? -41.935 9.481 28.347 1.00 53.19 151 PRO A O 1
ATOM 1177 N N . GLY A 1 152 ? -41.566 10.839 26.608 1.00 52.72 152 GLY A N 1
ATOM 1178 C CA . GLY A 1 152 ? -40.114 10.654 26.628 1.00 52.72 152 GLY A CA 1
ATOM 1179 C C . GLY A 1 152 ? -39.466 11.322 27.845 1.00 52.72 152 GLY A C 1
ATOM 1180 O O . GLY A 1 152 ? -39.768 12.475 28.166 1.00 52.72 152 GLY A O 1
ATOM 1181 N N . ILE A 1 153 ? -38.527 10.630 28.494 1.00 52.28 153 ILE A N 1
ATOM 1182 C CA . ILE A 1 153 ? -37.774 11.174 29.628 1.00 52.28 153 ILE A CA 1
ATOM 1183 C C . ILE A 1 153 ? -36.585 11.975 29.093 1.00 52.28 153 ILE A C 1
ATOM 1185 O O . ILE A 1 153 ? -35.616 11.425 28.571 1.00 52.28 153 ILE A O 1
ATOM 1189 N N . SER A 1 154 ? -36.628 13.297 29.243 1.00 38.03 154 SER A N 1
ATOM 1190 C CA . SER A 1 154 ? -35.472 14.157 28.970 1.00 38.03 154 SER A CA 1
ATOM 1191 C C . SER A 1 154 ? -34.583 14.242 30.220 1.00 38.03 154 SER A C 1
ATOM 1193 O O . SER A 1 154 ? -35.076 14.547 31.303 1.00 38.03 154 SER A O 1
ATOM 1195 N N . ASN A 1 155 ? -33.272 13.994 30.045 1.00 42.47 155 ASN A N 1
ATOM 1196 C CA . ASN A 1 155 ? -32.161 14.051 31.029 1.00 42.47 155 ASN A CA 1
ATOM 1197 C C . ASN A 1 155 ? -31.591 12.723 31.575 1.00 42.47 155 ASN A C 1
ATOM 1199 O O . ASN A 1 155 ? -30.972 12.720 32.642 1.00 42.47 155 ASN A O 1
ATOM 1203 N N . VAL A 1 156 ? -31.692 11.603 30.854 1.00 44.62 156 VAL A N 1
ATOM 1204 C CA . VAL A 1 156 ? -30.989 10.378 31.277 1.00 44.62 156 VAL A CA 1
ATOM 1205 C C . VAL A 1 156 ? -29.521 10.414 30.843 1.00 44.62 156 VAL A C 1
ATOM 1207 O O . VAL A 1 156 ? -29.187 10.283 29.669 1.00 44.62 156 VAL A O 1
ATOM 1210 N N . LYS A 1 157 ? -28.619 10.570 31.817 1.00 41.56 157 LYS A N 1
ATOM 1211 C CA . LYS A 1 157 ? -27.179 10.349 31.645 1.00 41.56 157 LYS A CA 1
ATOM 1212 C C . LYS A 1 157 ? -26.927 8.841 31.676 1.00 41.56 157 LYS A C 1
ATOM 1214 O O . LYS A 1 157 ? -26.892 8.246 32.752 1.00 41.56 157 LYS A O 1
ATOM 1219 N N . VAL A 1 158 ? -26.787 8.216 30.510 1.00 40.09 158 VAL A N 1
ATOM 1220 C CA . VAL A 1 158 ? -26.504 6.777 30.421 1.00 40.09 158 VAL A CA 1
ATOM 1221 C C . VAL A 1 158 ? -25.064 6.528 30.879 1.00 40.09 158 VAL A C 1
ATOM 1223 O O . VAL A 1 158 ? -24.104 6.839 30.179 1.00 40.09 158 VAL A O 1
ATOM 1226 N N . LEU A 1 159 ? -24.901 5.988 32.088 1.00 38.97 159 LEU A N 1
ATOM 1227 C CA . LEU A 1 159 ? -23.649 5.374 32.522 1.00 38.97 159 LEU A CA 1
ATOM 1228 C C . LEU A 1 159 ? -23.569 3.997 31.859 1.00 38.97 159 LEU A C 1
ATOM 1230 O O . LEU A 1 159 ? -24.230 3.062 32.307 1.00 38.97 159 LEU A O 1
ATOM 1234 N N . SER A 1 160 ? -22.774 3.858 30.796 1.00 37.81 160 SER A N 1
ATOM 1235 C CA . SER A 1 160 ? -22.470 2.539 30.240 1.00 37.81 160 SER A CA 1
ATOM 1236 C C . SER A 1 160 ? -21.673 1.737 31.277 1.00 37.81 160 SER A C 1
ATOM 1238 O O . SER A 1 160 ? -20.462 1.910 31.423 1.00 37.81 160 SER A O 1
ATOM 1240 N N . ARG A 1 161 ? -22.341 0.868 32.040 1.00 38.72 161 ARG A N 1
ATOM 1241 C CA . ARG A 1 161 ? -21.663 -0.197 32.785 1.00 38.72 161 ARG A CA 1
ATOM 1242 C C . ARG A 1 161 ? -21.483 -1.380 31.847 1.00 38.72 161 ARG A C 1
ATOM 1244 O O . ARG A 1 161 ? -22.428 -2.121 31.590 1.00 38.72 161 ARG A O 1
ATOM 1251 N N . ILE A 1 162 ? -20.257 -1.543 31.365 1.00 38.00 162 ILE A N 1
ATOM 1252 C CA . ILE A 1 162 ? -19.788 -2.796 30.775 1.00 38.00 162 ILE A CA 1
ATOM 1253 C C . ILE A 1 162 ? -19.907 -3.857 31.881 1.00 38.00 162 ILE A C 1
ATOM 1255 O O . ILE A 1 162 ? -19.383 -3.651 32.979 1.00 38.00 162 ILE A O 1
ATOM 1259 N N . HIS A 1 163 ? -20.657 -4.934 31.642 1.00 34.41 163 HIS A N 1
ATOM 1260 C CA . HIS A 1 163 ? -20.726 -6.069 32.561 1.00 34.41 163 HIS A CA 1
ATOM 1261 C C . HIS A 1 163 ? -19.801 -7.185 32.072 1.00 34.41 163 HIS A C 1
ATOM 1263 O O . HIS A 1 163 ? -20.016 -7.706 30.985 1.00 34.41 163 HIS A O 1
ATOM 1269 N N . SER A 1 164 ? -18.846 -7.480 32.965 1.00 39.09 164 SER A N 1
ATOM 1270 C CA . SER A 1 164 ? -17.988 -8.657 33.190 1.00 39.09 164 SER A CA 1
ATOM 1271 C C . SER A 1 164 ? -17.204 -9.283 32.045 1.00 39.09 164 SER A C 1
ATOM 1273 O O . SER A 1 164 ? -17.816 -9.793 31.090 1.00 39.09 164 SER A O 1
#

Sequence (164 aa):
DGNNLTVDQGFYQTETPTHNVGDKVWEDLNKDGIQDQNEPGIANVKVTLKDADGNVVDTRTTDDKGNYLFEKVKEGEYTIEFETPEGYTPTQTGQGRVSTDSNGTSSLILVEGNDDLTIDSGFYKEPVTHKVGDKVWDDLNKDGIQDDNEPGISNVKVLSRIHS

Nearest PDB structures (foldseek):
  3irp-assembly1_X  TM=9.090E-01  e=1.030E-10  Staphylococcus saprophyticus subsp. saprophyticus ATCC 15305 = NCTC 7292
  3is0-assembly1_X  TM=8.152E-01  e=3.670E-07  Staphylococcus saprophyticus subsp. saprophyticus ATCC 15305 = NCTC 7292
  3irz-assembly1_A  TM=8.163E-01  e=4.829E-07  Staphylococcus saprophyticus subsp. saprophyticus ATCC 15305 = NCTC 7292
  3is1-assembly1_X  TM=7.598E-01  e=1.615E-06  Staphylococcus saprophyticus subsp. saprophyticus ATCC 15305 = NCTC 7292
  4p0d-assembly1_A  TM=7.621E-01  e=4.620E-03  Streptococcus pyogenes MGAS10394

Radius of gyration: 27.81 Å; Cα contacts (8 Å, |Δi|>4): 332; chains: 1; bounding box: 95×34×78 Å

InterPro domains:
  IPR013783 Immunoglobulin-like fold [G3DSA:2.60.40.10] (15-130)
  IPR013783 Immunoglobulin-like fold [G3DSA:2.60.40.10] (131-160)
  IPR033764 SD-repeat containing protein, B domain [PF17210] (20-123)
  IPR033764 SD-repeat containing protein, B domain [PF17210] (131-158)
  IPR051417 Serine-Aspartate Repeat-Containing [PTHR23303] (19-92)

Secondary structure (DSSP, 8-state):
--------------PPPEEEEEEEEEE-SSSSSB--TTPPB-TT-EEEEEETTS-EEEEEE--TTSEEEEEEEESEEEEEEEPPPTT-EE--SS-S-TTTB---SEEEEEE-SS-B----EEEEPPP---------B--SSSSSS--TTS-B-TT---------

Organism: Staphylococcus pseudintermedius (NCBI:txid283734)

Foldseek 3Di:
DDDDPPDPPPPPPPPFFFEKEWFFEWADAPLQQFADPPIAGDWQKKKFKAAPVRHTPDIDTAHRRGTDMDGGHGFHKIKIFIDADPQKDWGDAPGDDLQTGACAGIDIDTDDDYYHHSHYTYIYHDPPPPCPDDFDWPPPPPPPDDDPPTDTDPDDPDDPDDDD

Solvent-accessible surface area (backbone atoms only — not comparable to full-atom values): 9941 Å² total; per-residue (Å²): 136,81,88,78,81,78,75,80,76,74,78,80,76,77,75,74,62,56,30,38,42,25,40,42,27,32,40,34,84,85,62,70,15,47,70,51,94,90,42,51,33,39,50,71,34,46,36,39,37,19,41,78,90,66,49,79,74,50,75,49,57,18,38,86,64,4,39,42,72,46,72,68,41,58,59,46,54,32,35,43,36,46,54,80,53,92,81,46,43,78,39,46,56,77,25,89,49,68,80,34,19,11,55,44,52,58,40,82,46,74,45,59,100,54,63,43,66,49,53,22,31,33,25,24,65,74,79,84,71,69,75,70,73,87,67,56,56,65,67,84,84,71,79,89,65,91,54,100,87,46,67,71,60,87,82,80,80,82,75,86,74,85,81,132

pLDDT: mean 82.21, std 22.14, range [34.41, 98.81]

Mean predicted aligned error: 12.9 Å